Protein AF-A0A7C0WUX1-F1 (afdb_monomer_lite)

Organism: NCBI:txid39841

Structure (mmCIF, N/CA/C/O backbone):
data_AF-A0A7C0WUX1-F1
#
_entry.id   AF-A0A7C0WUX1-F1
#
loop_
_atom_site.group_PDB
_atom_site.id
_atom_site.type_symbol
_atom_site.label_atom_id
_atom_site.label_alt_id
_atom_site.label_comp_id
_atom_site.label_asym_id
_atom_site.label_entity_id
_atom_site.label_seq_id
_atom_site.pdbx_PDB_ins_code
_atom_site.Cartn_x
_atom_site.Cartn_y
_atom_site.Cartn_z
_atom_site.occupancy
_atom_site.B_iso_or_equiv
_atom_site.auth_seq_id
_atom_site.auth_comp_id
_atom_site.auth_asym_id
_atom_site.auth_atom_id
_atom_site.pdbx_PDB_model_num
ATOM 1 N N . MET A 1 1 ? 15.794 16.787 -14.106 1.00 51.16 1 MET A N 1
ATOM 2 C CA . MET A 1 1 ? 16.302 16.253 -15.389 1.00 51.16 1 MET A CA 1
ATOM 3 C C . MET A 1 1 ? 15.219 16.427 -16.443 1.00 51.16 1 MET A C 1
ATOM 5 O O . MET A 1 1 ? 14.060 16.467 -16.063 1.00 51.16 1 MET A O 1
ATOM 9 N N . LYS A 1 2 ? 15.557 16.622 -17.725 1.00 64.31 2 LYS A N 1
ATOM 10 C CA . LYS A 1 2 ? 14.537 16.666 -18.791 1.00 64.31 2 LYS A CA 1
ATOM 11 C C . LYS A 1 2 ? 14.030 15.236 -18.995 1.00 64.31 2 LYS A C 1
ATOM 13 O O . LYS A 1 2 ? 14.872 14.378 -19.237 1.00 64.31 2 LYS A O 1
ATOM 18 N N . ASP A 1 3 ? 12.720 14.992 -18.931 1.00 73.38 3 ASP A N 1
ATOM 19 C CA . ASP A 1 3 ? 12.099 13.656 -19.078 1.00 73.38 3 ASP A CA 1
ATOM 20 C C . ASP A 1 3 ? 12.627 12.884 -20.301 1.00 73.38 3 ASP A C 1
ATOM 22 O O . ASP A 1 3 ? 12.828 11.673 -20.267 1.00 73.38 3 ASP A O 1
ATOM 26 N N . THR A 1 4 ? 12.988 13.615 -21.356 1.00 81.31 4 THR A N 1
ATOM 27 C CA . THR A 1 4 ? 13.635 13.102 -22.568 1.00 81.31 4 THR A CA 1
ATOM 28 C C . THR A 1 4 ? 14.920 12.307 -22.305 1.00 81.31 4 THR A C 1
ATOM 30 O O . THR A 1 4 ? 15.180 11.333 -23.001 1.00 81.31 4 THR A O 1
ATOM 33 N N . LEU A 1 5 ? 15.738 12.699 -21.323 1.00 85.69 5 LEU A N 1
ATOM 34 C CA . LEU A 1 5 ? 16.995 12.012 -21.011 1.00 85.69 5 LEU A CA 1
ATOM 35 C C . LEU A 1 5 ? 16.743 10.665 -20.324 1.00 85.69 5 LEU A C 1
ATOM 37 O O . LEU A 1 5 ? 17.418 9.684 -20.630 1.00 85.69 5 LEU A O 1
ATOM 41 N N . ALA A 1 6 ? 15.759 10.613 -19.425 1.00 85.06 6 ALA A N 1
ATOM 42 C CA . ALA A 1 6 ? 15.353 9.380 -18.760 1.00 85.06 6 ALA A CA 1
ATOM 43 C C . ALA A 1 6 ? 14.791 8.370 -19.771 1.00 85.06 6 ALA A C 1
ATOM 45 O O . ALA A 1 6 ? 15.156 7.196 -19.756 1.00 85.06 6 ALA A O 1
ATOM 46 N N . GLU A 1 7 ? 13.970 8.840 -20.711 1.00 87.00 7 GLU A N 1
ATOM 47 C CA . GLU A 1 7 ? 13.464 8.009 -21.806 1.00 87.00 7 GLU A CA 1
ATOM 48 C C . GLU A 1 7 ? 14.584 7.496 -22.718 1.00 87.00 7 GLU A C 1
ATOM 50 O O . GLU A 1 7 ? 14.580 6.328 -23.098 1.00 87.00 7 GLU A O 1
ATOM 55 N N . GLN A 1 8 ? 15.564 8.342 -23.051 1.00 89.44 8 GLN A N 1
ATOM 56 C CA . GLN A 1 8 ? 16.729 7.936 -23.843 1.00 89.44 8 GLN A CA 1
ATOM 57 C C . GLN A 1 8 ? 17.573 6.880 -23.124 1.00 89.44 8 GLN A C 1
ATOM 59 O O . GLN A 1 8 ? 18.063 5.946 -23.760 1.00 89.44 8 GLN A O 1
ATOM 64 N N . LEU A 1 9 ? 17.729 7.007 -21.804 1.00 91.62 9 LEU A N 1
ATOM 65 C CA . LEU A 1 9 ? 18.407 6.005 -20.990 1.00 91.62 9 LEU A CA 1
ATOM 66 C C . LEU A 1 9 ? 17.659 4.670 -21.036 1.00 91.62 9 LEU A C 1
ATOM 68 O O . LEU A 1 9 ? 18.278 3.645 -21.315 1.00 91.62 9 LEU A O 1
ATOM 72 N N . LEU A 1 10 ? 16.342 4.680 -20.815 1.00 93.06 10 LEU A N 1
ATOM 73 C CA . LEU A 1 10 ? 15.530 3.467 -20.867 1.00 93.06 10 LEU A CA 1
ATOM 74 C C . LEU A 1 10 ? 15.586 2.810 -22.251 1.00 93.06 10 LEU A C 1
ATOM 76 O O . LEU A 1 10 ? 15.819 1.609 -22.343 1.00 93.06 10 LEU A O 1
ATOM 80 N N . ALA A 1 11 ? 15.461 3.594 -23.324 1.00 93.81 11 ALA A N 1
ATOM 81 C CA . ALA A 1 11 ? 15.564 3.089 -24.690 1.00 93.81 11 ALA A CA 1
ATOM 82 C C . ALA A 1 11 ? 16.920 2.421 -24.960 1.00 93.81 11 ALA A C 1
ATOM 84 O O . ALA A 1 11 ? 16.976 1.360 -25.578 1.00 93.81 11 ALA A O 1
ATOM 85 N N . LYS A 1 12 ? 18.011 3.000 -24.441 1.00 94.38 12 LYS A N 1
ATOM 86 C CA . LYS A 1 12 ? 19.352 2.413 -24.531 1.00 94.38 12 LYS A CA 1
ATOM 87 C C . LYS A 1 12 ? 19.457 1.100 -23.751 1.00 94.38 12 LYS A C 1
ATOM 89 O O . LYS A 1 12 ? 20.031 0.144 -24.263 1.00 94.38 12 LYS A O 1
ATOM 94 N N . VAL A 1 13 ? 18.913 1.040 -22.534 1.00 94.88 13 VAL A N 1
ATOM 95 C CA . VAL A 1 13 ? 18.903 -0.184 -21.707 1.00 94.88 13 VAL A CA 1
ATOM 96 C C . VAL A 1 13 ? 18.088 -1.293 -22.377 1.00 94.88 13 VAL A C 1
ATOM 98 O O . VAL A 1 13 ? 18.486 -2.456 -22.344 1.00 94.88 13 VAL A O 1
ATOM 101 N N . MET A 1 14 ? 16.985 -0.933 -23.026 1.00 95.62 14 MET A N 1
ATOM 102 C CA . MET A 1 14 ? 16.068 -1.867 -23.678 1.00 95.62 14 MET A CA 1
ATOM 103 C C . MET A 1 14 ? 16.395 -2.156 -25.146 1.00 95.62 14 MET A C 1
ATOM 105 O O . MET A 1 14 ? 15.651 -2.890 -25.790 1.00 95.62 14 MET A O 1
ATOM 109 N N . ASN A 1 15 ? 17.485 -1.596 -25.685 1.00 95.06 15 ASN A N 1
ATOM 110 C CA . ASN A 1 15 ? 17.840 -1.685 -27.105 1.00 95.06 15 ASN A CA 1
ATOM 111 C C . ASN A 1 15 ? 16.649 -1.389 -28.045 1.00 95.06 15 ASN A C 1
ATOM 113 O O . ASN A 1 15 ? 16.443 -2.069 -29.049 1.00 95.06 15 ASN A O 1
ATOM 117 N N . TRP A 1 16 ? 15.830 -0.402 -27.674 1.00 94.94 16 TRP A N 1
ATOM 118 C CA . TRP A 1 16 ? 14.598 -0.066 -28.380 1.00 94.94 16 TRP A CA 1
ATOM 119 C C . TRP A 1 16 ? 14.864 0.715 -29.660 1.00 94.94 16 TRP A C 1
ATOM 121 O O . TRP A 1 16 ? 15.681 1.639 -29.694 1.00 94.94 16 TRP A O 1
ATOM 131 N N . SER A 1 17 ? 14.106 0.373 -30.700 1.00 93.06 17 SER A N 1
ATOM 132 C CA . SER A 1 17 ? 14.036 1.159 -31.926 1.00 93.06 17 SER A CA 1
ATOM 133 C C . SER A 1 17 ? 13.265 2.471 -31.700 1.00 93.06 17 SER A C 1
ATOM 135 O O . SER A 1 17 ? 12.504 2.591 -30.731 1.00 93.06 17 SER A O 1
ATOM 137 N N . PRO A 1 18 ? 13.412 3.478 -32.580 1.00 89.50 18 PRO A N 1
ATOM 138 C CA . PRO A 1 18 ? 12.570 4.673 -32.541 1.00 89.50 18 PRO A CA 1
ATOM 139 C C . PRO A 1 18 ? 11.068 4.350 -32.532 1.00 89.50 18 PRO A C 1
ATOM 141 O O . PRO A 1 18 ? 10.299 5.024 -31.846 1.00 89.50 18 PRO A O 1
ATOM 144 N N . GLU A 1 19 ? 10.655 3.300 -33.243 1.00 91.50 19 GLU A N 1
ATOM 145 C CA . GLU A 1 19 ? 9.277 2.819 -33.293 1.00 91.50 19 GLU A CA 1
ATOM 146 C C . GLU A 1 19 ? 8.809 2.277 -31.934 1.00 91.50 19 GLU A C 1
ATOM 148 O O . GLU A 1 19 ? 7.702 2.594 -31.489 1.00 91.50 19 GLU A O 1
ATOM 153 N N . ASP A 1 20 ? 9.658 1.516 -31.236 1.00 91.25 20 ASP A N 1
ATOM 154 C CA . ASP A 1 20 ? 9.357 1.011 -29.891 1.00 91.25 20 ASP A CA 1
ATOM 155 C C . ASP A 1 20 ? 9.186 2.156 -28.889 1.00 91.25 20 ASP A C 1
ATOM 157 O O . ASP A 1 20 ? 8.246 2.150 -28.098 1.00 91.25 20 ASP A O 1
ATOM 161 N N . ILE A 1 21 ? 10.034 3.188 -28.958 1.00 89.44 21 ILE A N 1
ATOM 162 C CA . ILE A 1 21 ? 9.925 4.359 -28.075 1.00 89.44 21 ILE A CA 1
ATOM 163 C C . ILE A 1 21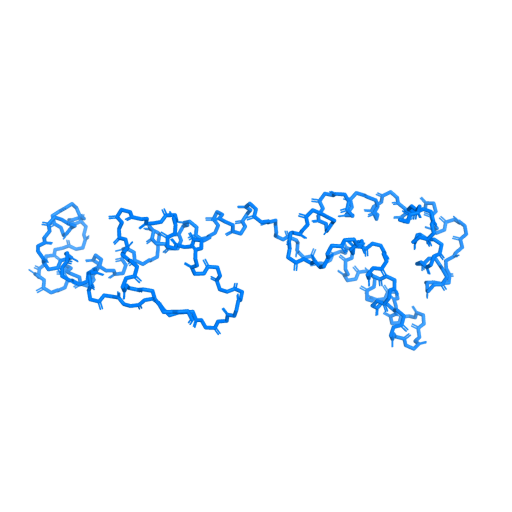 ? 8.576 5.053 -28.268 1.00 89.44 21 ILE A C 1
ATOM 165 O O . ILE A 1 21 ? 7.918 5.407 -27.290 1.00 89.44 21 ILE A O 1
ATOM 169 N N . VAL A 1 22 ? 8.149 5.254 -29.518 1.00 90.25 22 VAL A N 1
ATOM 170 C CA . VAL A 1 22 ? 6.857 5.889 -29.820 1.00 90.25 22 VAL A CA 1
ATOM 171 C C . VAL A 1 22 ? 5.695 5.056 -29.278 1.00 90.25 22 VAL A C 1
ATOM 173 O O . VAL A 1 22 ? 4.730 5.630 -28.772 1.00 90.25 22 VAL A O 1
ATOM 176 N N . ARG A 1 23 ? 5.799 3.723 -29.337 1.00 92.62 23 ARG A N 1
ATOM 177 C CA . ARG A 1 23 ? 4.786 2.802 -28.812 1.00 92.62 23 ARG A CA 1
ATOM 178 C C . ARG A 1 23 ? 4.720 2.808 -27.282 1.00 92.62 23 ARG A C 1
ATOM 180 O O . ARG A 1 23 ? 3.626 2.862 -26.732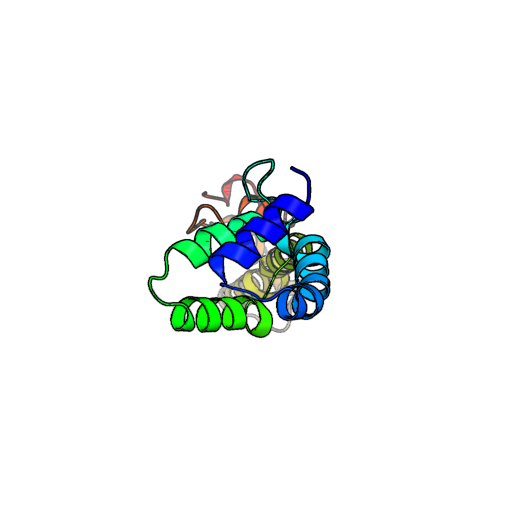 1.00 92.62 23 ARG A O 1
ATOM 187 N N . GLU A 1 24 ? 5.861 2.751 -26.599 1.00 91.50 24 GLU A N 1
ATOM 188 C CA . GLU A 1 24 ? 5.918 2.554 -25.141 1.00 91.50 24 GLU A CA 1
ATOM 189 C C . GLU A 1 24 ? 5.839 3.862 -24.335 1.00 91.50 24 GLU A C 1
ATOM 191 O O . GLU A 1 24 ? 5.397 3.863 -23.182 1.00 91.50 24 GLU A O 1
ATOM 196 N N . ARG A 1 25 ? 6.248 4.997 -24.919 1.00 88.56 25 ARG A N 1
ATOM 197 C CA . ARG A 1 25 ? 6.308 6.298 -24.228 1.00 88.56 25 ARG A CA 1
ATOM 198 C C . ARG A 1 25 ? 4.984 6.716 -23.568 1.00 88.56 25 ARG A C 1
ATOM 200 O O . ARG A 1 25 ? 5.046 7.142 -22.414 1.00 88.56 25 ARG A O 1
ATOM 207 N N . PRO A 1 26 ? 3.808 6.648 -24.227 1.00 91.12 26 PRO A N 1
ATOM 208 C CA . PRO A 1 26 ? 2.561 7.116 -23.620 1.00 91.12 26 PRO A CA 1
ATOM 209 C C . PRO A 1 26 ? 2.222 6.378 -22.320 1.00 91.12 26 PRO A C 1
ATOM 211 O O . PRO A 1 26 ? 1.919 7.018 -21.312 1.00 91.12 26 PRO A O 1
ATOM 214 N N . ASP A 1 27 ? 2.352 5.050 -22.318 1.00 90.69 27 ASP A N 1
ATOM 215 C CA . ASP A 1 27 ? 2.071 4.216 -21.148 1.00 90.69 27 ASP A CA 1
ATOM 216 C C . ASP A 1 27 ? 3.031 4.535 -20.000 1.00 90.69 27 ASP A C 1
ATOM 218 O O . ASP A 1 27 ? 2.607 4.703 -18.855 1.00 90.69 27 ASP A O 1
ATOM 222 N N . LEU A 1 28 ? 4.321 4.688 -20.308 1.00 89.56 28 LEU A N 1
ATOM 223 C CA . LEU A 1 28 ? 5.341 5.028 -19.318 1.00 89.56 28 LEU A CA 1
ATOM 224 C C . LEU A 1 28 ? 5.102 6.390 -18.676 1.00 89.56 28 LEU A C 1
ATOM 226 O O . LEU A 1 28 ? 5.233 6.518 -17.461 1.00 89.56 28 LEU A O 1
ATOM 230 N N . GLN A 1 29 ? 4.717 7.387 -19.468 1.00 88.75 29 GLN A N 1
ATOM 231 C CA . GLN A 1 29 ? 4.413 8.726 -18.969 1.00 88.75 29 GLN A CA 1
ATOM 232 C C . GLN A 1 29 ? 3.169 8.727 -18.074 1.00 88.75 29 GLN A C 1
ATOM 234 O O . GLN A 1 29 ? 3.159 9.367 -17.020 1.00 88.75 29 GLN A O 1
ATOM 239 N N . ILE A 1 30 ? 2.135 7.965 -18.440 1.00 88.69 30 ILE A N 1
ATOM 240 C CA . ILE A 1 30 ? 0.937 7.801 -17.608 1.00 88.69 30 ILE A CA 1
ATOM 241 C C . ILE A 1 30 ? 1.295 7.090 -16.296 1.00 88.69 30 ILE A C 1
ATOM 243 O O . ILE A 1 30 ? 0.920 7.561 -15.221 1.00 88.69 30 ILE A O 1
ATOM 247 N N . MET A 1 31 ? 2.050 5.991 -16.358 1.00 89.12 31 MET A N 1
ATOM 248 C CA . MET A 1 31 ? 2.501 5.258 -15.173 1.00 89.12 31 MET A CA 1
ATOM 249 C C . MET A 1 31 ? 3.362 6.130 -14.256 1.00 89.12 31 MET A C 1
ATOM 251 O O . MET A 1 31 ? 3.112 6.172 -13.054 1.00 89.12 31 MET A O 1
ATOM 255 N N . ALA A 1 32 ? 4.340 6.852 -14.804 1.00 88.62 32 ALA A N 1
ATOM 256 C CA . ALA A 1 32 ? 5.184 7.759 -14.036 1.00 88.62 32 ALA A CA 1
ATOM 257 C C . ALA A 1 32 ? 4.327 8.811 -13.327 1.00 88.62 32 ALA A C 1
ATOM 259 O O . ALA A 1 32 ? 4.350 8.903 -12.104 1.00 88.62 32 ALA A O 1
ATOM 260 N N . LYS A 1 33 ? 3.490 9.535 -14.076 1.00 86.62 33 LYS A N 1
ATOM 261 C CA . LYS A 1 33 ? 2.717 10.662 -13.550 1.00 86.62 33 LYS A CA 1
ATOM 262 C C . LYS A 1 33 ? 1.680 10.267 -12.499 1.00 86.62 33 LYS A C 1
ATOM 264 O O . LYS A 1 33 ? 1.510 10.999 -11.530 1.00 86.62 33 LYS A O 1
ATOM 269 N N . TYR A 1 34 ? 0.942 9.181 -12.725 1.00 84.19 34 TYR A N 1
ATOM 270 C CA . TYR A 1 34 ? -0.228 8.842 -11.905 1.00 84.19 34 TYR A CA 1
ATOM 271 C C . TYR A 1 34 ? 0.030 7.762 -10.861 1.00 84.19 34 TYR A C 1
ATOM 273 O O . TYR A 1 34 ? -0.755 7.642 -9.925 1.00 84.19 34 TYR A O 1
ATOM 281 N N . LYS A 1 35 ? 1.085 6.963 -11.029 1.00 85.25 35 LYS A N 1
ATOM 282 C CA . LYS A 1 35 ? 1.431 5.906 -10.080 1.00 85.25 35 LYS A CA 1
ATOM 283 C C . LYS A 1 35 ? 2.698 6.290 -9.325 1.00 85.25 35 LYS A C 1
ATOM 285 O O . LYS A 1 35 ? 2.670 6.576 -8.136 1.00 85.25 35 LYS A O 1
ATOM 290 N N . TYR A 1 36 ? 3.825 6.346 -10.014 1.00 84.94 36 TYR A N 1
ATOM 291 C CA . TYR A 1 36 ? 5.101 6.150 -9.330 1.00 84.94 36 TYR A CA 1
ATOM 292 C C . TYR A 1 36 ? 5.821 7.436 -8.907 1.00 84.94 36 TYR A C 1
ATOM 294 O O . TYR A 1 36 ? 6.452 7.443 -7.856 1.00 84.94 36 TYR A O 1
ATOM 302 N N . ASP A 1 37 ? 5.701 8.535 -9.653 1.00 83.88 37 ASP A N 1
ATOM 303 C CA . ASP A 1 37 ? 6.389 9.793 -9.316 1.00 83.88 37 ASP A CA 1
ATOM 304 C C . ASP A 1 37 ? 5.725 10.543 -8.151 1.00 83.88 37 ASP A C 1
ATOM 306 O O . ASP A 1 37 ? 6.347 11.405 -7.533 1.00 83.88 37 ASP A O 1
ATOM 310 N N . SER A 1 38 ? 4.460 10.241 -7.851 1.00 74.62 38 SER A N 1
ATOM 311 C CA . SER A 1 38 ? 3.741 10.782 -6.693 1.00 74.62 38 SER A CA 1
ATOM 312 C C . SER A 1 38 ? 3.953 9.976 -5.413 1.00 74.62 38 SER A C 1
ATOM 314 O O . SER A 1 38 ? 3.432 10.367 -4.372 1.00 74.62 38 SER A O 1
ATOM 316 N N . TYR A 1 39 ? 4.665 8.849 -5.481 1.00 72.38 39 TYR A N 1
ATOM 317 C CA . TYR A 1 39 ? 4.867 7.965 -4.338 1.00 72.38 39 TYR A CA 1
ATOM 318 C C . TYR A 1 39 ? 5.819 8.617 -3.326 1.00 72.38 39 TYR A C 1
ATOM 320 O O . TYR A 1 39 ? 7.010 8.783 -3.597 1.00 72.38 39 TYR A O 1
ATOM 328 N N . GLN A 1 40 ? 5.299 9.019 -2.160 1.00 62.62 40 GLN A N 1
ATOM 329 C CA . GLN A 1 40 ? 5.986 9.952 -1.252 1.00 62.62 40 GLN A CA 1
ATOM 330 C C . GLN A 1 40 ? 7.075 9.322 -0.370 1.00 62.62 40 GLN A C 1
ATOM 332 O O . GLN A 1 40 ? 7.670 10.013 0.455 1.00 62.62 40 GLN A O 1
ATOM 337 N N . GLN A 1 41 ? 7.365 8.029 -0.538 1.00 61.44 41 GLN A N 1
ATOM 338 C CA . GLN A 1 41 ? 8.362 7.313 0.268 1.00 61.44 41 GLN A CA 1
ATOM 339 C C . GLN A 1 41 ? 9.731 7.134 -0.415 1.00 61.44 41 GLN A C 1
ATOM 341 O O . GLN A 1 41 ? 10.620 6.522 0.174 1.00 61.44 41 GLN A O 1
ATOM 346 N N . PHE A 1 42 ? 9.938 7.662 -1.628 1.00 60.66 42 PHE A N 1
ATOM 347 C CA . PHE A 1 42 ? 11.242 7.616 -2.306 1.00 60.66 42 PHE A CA 1
ATOM 348 C C . PHE A 1 42 ? 12.043 8.914 -2.156 1.00 60.66 42 PHE A C 1
ATOM 350 O O . PHE A 1 42 ? 11.504 9.977 -1.845 1.00 60.66 42 PHE A O 1
ATOM 357 N N . PHE A 1 43 ? 13.360 8.816 -2.372 1.00 63.75 43 PHE A N 1
ATOM 358 C CA . PHE A 1 43 ? 14.282 9.940 -2.226 1.00 63.75 43 PHE A CA 1
ATOM 359 C C . PHE A 1 43 ? 13.869 11.133 -3.107 1.00 63.75 43 PHE A C 1
ATOM 361 O O . PHE A 1 43 ? 13.470 10.937 -4.261 1.00 63.75 43 PHE A O 1
ATOM 368 N N . PRO A 1 44 ? 14.012 12.378 -2.610 1.00 65.62 44 PRO A N 1
ATOM 369 C CA . PRO A 1 44 ? 13.706 13.572 -3.385 1.00 65.62 44 PRO A CA 1
ATOM 370 C C . PRO A 1 44 ? 14.404 13.559 -4.748 1.00 65.62 44 PRO A C 1
ATOM 372 O O . PRO A 1 44 ? 15.624 13.433 -4.834 1.00 65.62 44 PRO A O 1
ATOM 375 N N . GLY A 1 45 ? 13.624 13.713 -5.817 1.00 71.69 45 GLY A N 1
ATOM 376 C CA . GLY A 1 45 ? 14.144 13.772 -7.182 1.00 71.69 45 GLY A CA 1
ATOM 377 C C . GLY A 1 45 ? 14.295 12.424 -7.890 1.00 71.69 45 GLY A C 1
ATOM 378 O O . GLY A 1 45 ? 14.659 12.439 -9.063 1.00 71.69 45 GLY A O 1
ATOM 379 N N . MET A 1 46 ? 13.973 11.293 -7.249 1.00 78.25 46 MET A N 1
ATOM 380 C CA . MET A 1 46 ? 13.851 10.017 -7.961 1.00 78.25 46 MET A CA 1
ATOM 381 C C . MET A 1 46 ? 12.627 10.022 -8.879 1.00 78.25 46 MET A C 1
ATOM 383 O O . MET A 1 46 ? 11.527 10.391 -8.471 1.00 78.25 46 MET A O 1
ATOM 387 N N . ARG A 1 47 ? 12.827 9.596 -10.129 1.00 85.62 47 ARG A N 1
ATOM 388 C CA . ARG A 1 47 ? 11.773 9.453 -11.139 1.00 85.62 47 ARG A CA 1
ATOM 389 C C . ARG A 1 47 ? 11.603 7.998 -11.528 1.00 85.62 47 ARG A C 1
ATOM 391 O O . ARG A 1 47 ? 12.581 7.248 -11.600 1.00 85.62 47 ARG A O 1
ATOM 398 N N . PHE A 1 48 ? 10.372 7.605 -11.832 1.00 88.62 48 PHE A N 1
ATOM 399 C CA . PHE A 1 48 ? 10.038 6.233 -12.196 1.00 88.62 48 PHE A CA 1
ATOM 400 C C . PHE A 1 48 ? 10.822 5.737 -13.408 1.00 88.62 48 PHE A C 1
ATOM 402 O O . PHE A 1 48 ? 11.414 4.664 -13.354 1.00 88.62 48 PHE A O 1
ATOM 409 N N . VAL A 1 49 ? 10.866 6.531 -14.482 1.00 90.12 49 VAL A N 1
ATOM 410 C CA . VAL A 1 49 ? 11.518 6.145 -15.746 1.00 90.12 49 VAL A CA 1
ATOM 411 C C . VAL A 1 49 ? 13.023 5.917 -15.557 1.00 90.12 49 VAL A C 1
ATOM 413 O O . VAL A 1 49 ? 13.595 4.992 -16.127 1.00 90.12 49 VAL A O 1
ATOM 416 N N . GLU A 1 50 ? 13.670 6.721 -14.716 1.00 89.19 50 GLU A N 1
ATOM 417 C CA . GLU A 1 50 ? 15.091 6.562 -14.391 1.00 89.19 50 GLU A CA 1
ATOM 418 C C . GLU A 1 50 ? 15.315 5.323 -13.519 1.00 89.19 50 GLU A C 1
ATOM 420 O O . GLU A 1 50 ? 16.198 4.512 -13.797 1.00 89.19 50 GLU A O 1
ATOM 425 N N . SER A 1 51 ? 14.461 5.143 -12.510 1.00 90.31 51 SER A N 1
ATOM 426 C CA . SER A 1 51 ? 14.538 4.028 -11.564 1.00 90.31 51 SER A CA 1
ATOM 427 C C . SER A 1 51 ? 14.322 2.683 -12.255 1.00 90.31 51 SER A C 1
ATOM 429 O O . SER A 1 51 ? 15.075 1.740 -12.022 1.00 90.31 51 SER A O 1
ATOM 431 N N . ILE A 1 52 ? 13.337 2.594 -13.155 1.00 92.25 52 ILE A N 1
ATOM 432 C CA . ILE A 1 52 ? 13.086 1.374 -13.922 1.00 92.25 52 ILE A CA 1
ATOM 433 C C . ILE A 1 52 ? 14.224 1.104 -14.911 1.00 92.25 52 ILE A C 1
ATOM 435 O O . ILE A 1 52 ? 14.640 -0.042 -15.037 1.00 92.25 52 ILE A O 1
ATOM 439 N N . ALA A 1 53 ? 14.793 2.128 -15.558 1.00 93.69 53 ALA A N 1
ATOM 440 C CA . ALA A 1 53 ? 15.939 1.946 -16.448 1.00 93.69 53 ALA A CA 1
ATOM 441 C C . ALA A 1 53 ? 17.165 1.417 -15.690 1.00 93.69 53 ALA A C 1
ATOM 443 O O . ALA A 1 53 ? 17.819 0.479 -16.144 1.00 93.69 53 ALA A O 1
ATOM 444 N N . GLN A 1 54 ? 17.451 1.977 -14.513 1.00 92.94 54 GLN A N 1
ATOM 445 C CA . GLN A 1 54 ? 18.543 1.518 -13.660 1.00 92.94 54 GLN A CA 1
ATOM 446 C C . GLN A 1 54 ? 18.312 0.085 -13.164 1.00 92.94 54 GLN A C 1
ATOM 448 O O . GLN A 1 54 ? 19.230 -0.732 -13.220 1.00 92.94 54 GLN A O 1
ATOM 453 N N . TRP A 1 55 ? 17.092 -0.234 -12.725 1.00 94.69 55 TRP A N 1
ATOM 454 C CA . TRP A 1 55 ? 16.724 -1.576 -12.277 1.00 94.69 55 TRP A CA 1
ATOM 455 C C . TRP A 1 55 ? 16.808 -2.606 -13.410 1.00 94.69 55 TRP A C 1
ATOM 457 O O . TRP A 1 55 ? 17.337 -3.693 -13.210 1.00 94.69 55 TRP A O 1
ATOM 467 N N . LEU A 1 56 ? 16.362 -2.270 -14.623 1.00 96.56 56 LEU A N 1
ATOM 468 C CA . LEU A 1 56 ? 16.453 -3.165 -15.781 1.00 96.56 56 LEU A CA 1
ATOM 469 C C . LEU A 1 56 ? 17.901 -3.385 -16.238 1.00 96.56 56 LEU A C 1
ATOM 471 O O . LEU A 1 56 ? 18.237 -4.460 -16.726 1.00 96.56 56 LEU A O 1
ATOM 475 N N . ASN A 1 57 ? 18.784 -2.404 -16.050 1.00 95.75 57 ASN A N 1
ATOM 476 C CA . ASN A 1 57 ? 20.184 -2.521 -16.456 1.00 95.75 57 ASN A CA 1
ATOM 477 C C . ASN A 1 57 ? 20.975 -3.584 -15.669 1.00 95.75 57 ASN A C 1
ATOM 479 O O . ASN A 1 57 ? 22.070 -3.947 -16.091 1.00 95.75 57 ASN A O 1
ATOM 483 N N . GLN A 1 58 ? 20.444 -4.095 -14.553 1.00 95.69 58 GLN A N 1
ATOM 484 C CA . GLN A 1 58 ? 21.079 -5.183 -13.802 1.00 95.69 58 GLN A CA 1
ATOM 485 C C . GLN A 1 58 ? 20.992 -6.545 -14.515 1.00 95.69 58 GLN A C 1
ATOM 487 O O . GLN A 1 58 ? 21.760 -7.443 -14.188 1.00 95.69 58 GLN A O 1
ATOM 492 N N . PHE A 1 59 ? 20.054 -6.713 -15.455 1.00 96.75 59 PHE A N 1
ATOM 493 C CA . PHE A 1 59 ? 19.874 -7.969 -16.184 1.00 96.75 59 PHE A CA 1
ATOM 494 C C . PHE A 1 59 ? 20.852 -8.062 -17.357 1.00 96.75 59 PHE A C 1
ATOM 496 O O . PHE A 1 59 ? 21.088 -7.072 -18.065 1.00 96.75 59 PHE A O 1
ATOM 503 N N . GLU A 1 60 ? 21.407 -9.253 -17.571 1.00 93.81 60 GLU A N 1
ATOM 504 C CA . GLU A 1 60 ? 22.478 -9.484 -18.542 1.00 93.81 60 GLU A CA 1
ATOM 505 C C . GLU A 1 60 ? 21.941 -9.516 -19.971 1.00 93.81 60 GLU A C 1
ATOM 507 O O . GLU A 1 60 ? 22.521 -8.905 -20.872 1.00 93.81 60 GLU A O 1
ATOM 512 N N . THR A 1 61 ? 20.807 -10.188 -20.179 1.00 96.44 61 THR A N 1
ATOM 513 C CA . THR A 1 61 ? 20.239 -10.395 -21.514 1.00 96.44 61 THR A CA 1
ATOM 514 C C . THR A 1 61 ? 19.088 -9.442 -21.813 1.00 96.44 61 THR A C 1
ATOM 516 O O . THR A 1 61 ? 18.370 -8.969 -20.929 1.00 96.44 61 THR A O 1
ATOM 519 N N . ILE A 1 62 ? 18.874 -9.169 -23.101 1.00 96.31 62 ILE A N 1
ATOM 520 C CA . ILE A 1 62 ? 17.751 -8.337 -23.544 1.00 96.31 62 ILE A CA 1
ATOM 521 C C . ILE A 1 62 ? 16.394 -9.005 -23.289 1.00 96.31 62 ILE A C 1
ATOM 523 O O . ILE A 1 62 ? 15.405 -8.326 -23.003 1.00 96.31 62 ILE A O 1
ATOM 527 N N . ASP A 1 63 ? 16.362 -10.335 -23.333 1.00 96.56 63 ASP A N 1
ATOM 528 C CA . ASP A 1 63 ? 15.160 -11.125 -23.092 1.00 96.56 63 ASP A CA 1
ATOM 529 C C . ASP A 1 63 ? 14.727 -11.016 -21.626 1.00 96.56 63 ASP A C 1
ATOM 531 O O . ASP A 1 63 ? 13.558 -10.743 -21.349 1.00 96.56 63 ASP A O 1
ATOM 535 N N . GLU A 1 64 ? 15.668 -11.109 -20.680 1.00 97.12 64 GLU A N 1
ATOM 536 C CA . GLU A 1 64 ? 15.397 -10.889 -19.252 1.00 97.12 64 GLU A CA 1
ATOM 537 C C . GLU A 1 64 ? 14.861 -9.481 -18.986 1.00 97.12 64 GLU A C 1
ATOM 539 O O . GLU A 1 64 ? 13.856 -9.323 -18.289 1.00 97.12 64 GLU A O 1
ATOM 544 N N . ARG A 1 65 ? 15.477 -8.455 -19.592 1.00 97.44 65 ARG A N 1
ATOM 545 C CA . ARG A 1 65 ? 15.001 -7.065 -19.487 1.00 97.44 65 ARG A CA 1
ATOM 546 C C . ARG A 1 65 ? 13.581 -6.922 -20.013 1.00 97.44 65 ARG A C 1
ATOM 548 O O . ARG A 1 65 ? 12.755 -6.266 -19.384 1.00 97.44 65 ARG A O 1
ATOM 555 N N . THR A 1 66 ? 13.277 -7.565 -21.135 1.00 95.88 66 THR A N 1
ATOM 556 C CA . THR A 1 66 ? 11.944 -7.540 -21.748 1.00 95.88 66 THR A CA 1
ATOM 557 C C . THR A 1 66 ? 10.904 -8.222 -20.861 1.00 95.88 66 THR A C 1
ATOM 559 O O . THR A 1 66 ? 9.820 -7.676 -20.651 1.00 95.88 66 THR A O 1
ATOM 562 N N . ILE A 1 67 ? 11.232 -9.376 -20.273 1.00 96.56 67 ILE A N 1
ATOM 563 C CA . ILE A 1 67 ? 10.358 -10.077 -19.321 1.00 96.56 67 ILE A CA 1
ATOM 564 C C . ILE A 1 67 ? 10.099 -9.205 -18.085 1.00 96.56 67 ILE A C 1
ATOM 566 O O . ILE A 1 67 ? 8.944 -9.010 -17.698 1.00 96.56 67 ILE A O 1
ATOM 570 N N . ALA A 1 68 ? 11.154 -8.646 -17.493 1.00 96.50 68 ALA A N 1
ATOM 571 C CA . ALA A 1 68 ? 11.070 -7.793 -16.312 1.00 96.50 68 ALA A CA 1
ATOM 572 C C . ALA A 1 68 ? 10.275 -6.502 -16.583 1.00 96.50 68 ALA A C 1
ATOM 574 O O . ALA A 1 68 ? 9.414 -6.120 -15.788 1.00 96.50 68 ALA A O 1
ATOM 575 N N . TYR A 1 69 ? 10.494 -5.866 -17.734 1.00 95.62 69 TYR A N 1
ATOM 576 C CA . TYR A 1 69 ? 9.738 -4.695 -18.173 1.00 95.62 69 TYR A CA 1
ATOM 577 C C . TYR A 1 69 ? 8.242 -5.004 -18.306 1.00 95.62 69 TYR A C 1
ATOM 579 O O . TYR A 1 69 ? 7.402 -4.305 -17.735 1.00 95.62 69 TYR A O 1
ATOM 587 N N . ASN A 1 70 ? 7.901 -6.096 -18.995 1.00 95.12 70 ASN A N 1
ATOM 588 C CA . ASN A 1 70 ? 6.514 -6.522 -19.178 1.00 95.12 70 ASN A CA 1
ATOM 589 C C . ASN A 1 70 ? 5.843 -6.897 -17.852 1.00 95.12 70 ASN A C 1
ATOM 591 O O . ASN A 1 70 ? 4.647 -6.658 -17.677 1.00 95.12 70 ASN A O 1
ATOM 595 N N . PHE A 1 71 ? 6.600 -7.441 -16.898 1.00 95.00 71 PHE A N 1
ATOM 596 C CA . PHE A 1 71 ? 6.110 -7.677 -15.545 1.00 95.00 71 PHE A CA 1
ATOM 597 C C . PHE A 1 71 ? 5.726 -6.363 -14.851 1.00 95.00 71 PHE A C 1
ATOM 599 O O . PHE A 1 71 ? 4.605 -6.244 -14.354 1.00 95.00 71 PHE A O 1
ATOM 606 N N . VAL A 1 72 ? 6.603 -5.354 -14.869 1.00 92.50 72 VAL A N 1
ATOM 607 C CA . VAL A 1 72 ? 6.316 -4.043 -14.261 1.00 92.50 72 VAL A CA 1
ATOM 608 C C . VAL A 1 72 ? 5.130 -3.358 -14.944 1.00 92.50 72 VAL A C 1
ATOM 610 O O . VAL A 1 72 ? 4.261 -2.805 -14.271 1.00 92.50 72 VAL A O 1
ATOM 613 N N . LYS A 1 73 ? 5.055 -3.429 -16.275 1.00 91.62 73 LYS A N 1
ATOM 614 C CA . LYS A 1 73 ? 3.975 -2.823 -17.060 1.00 91.62 73 LYS A CA 1
ATOM 615 C C . LYS A 1 73 ? 2.623 -3.511 -16.839 1.00 91.62 73 LYS A C 1
ATOM 617 O O . LYS A 1 73 ? 1.610 -2.833 -16.694 1.00 91.62 73 LYS A O 1
ATOM 622 N N . GLY A 1 74 ? 2.601 -4.844 -16.837 1.00 91.69 74 GLY A N 1
ATOM 623 C CA . GLY A 1 74 ? 1.364 -5.626 -16.905 1.00 91.69 74 GLY A CA 1
ATOM 624 C C . GLY A 1 74 ? 0.899 -6.261 -15.596 1.00 91.69 74 GLY A C 1
ATOM 625 O O . GLY A 1 74 ? -0.259 -6.663 -15.511 1.00 91.69 74 GLY A O 1
ATOM 626 N N . ARG A 1 75 ? 1.772 -6.403 -14.592 1.00 91.00 75 ARG A N 1
ATOM 627 C CA . ARG A 1 75 ? 1.463 -7.155 -13.360 1.00 91.00 75 ARG A CA 1
ATOM 628 C C . ARG A 1 75 ? 1.721 -6.400 -12.066 1.00 91.00 75 ARG A C 1
ATOM 630 O O . ARG A 1 75 ? 1.182 -6.805 -11.039 1.00 91.00 75 ARG A O 1
ATOM 637 N N . LEU A 1 76 ? 2.524 -5.337 -12.084 1.00 87.31 76 LEU A N 1
ATOM 638 C CA . LEU A 1 76 ? 2.801 -4.582 -10.868 1.00 87.31 76 LEU A CA 1
ATOM 639 C C . LEU A 1 76 ? 1.557 -3.798 -10.435 1.00 87.31 76 LEU A C 1
ATOM 641 O O . LEU A 1 76 ? 1.082 -2.899 -11.135 1.00 87.31 76 LEU A O 1
ATOM 645 N N . VAL A 1 77 ? 1.035 -4.161 -9.266 1.00 86.38 77 VAL A N 1
ATOM 646 C CA . VAL A 1 77 ? -0.059 -3.443 -8.618 1.00 86.38 77 VAL A CA 1
ATOM 647 C C . VAL A 1 77 ? 0.529 -2.247 -7.889 1.00 86.38 77 VAL A C 1
ATOM 649 O O . VAL A 1 77 ? 1.467 -2.376 -7.105 1.00 86.38 77 VAL A O 1
ATOM 652 N N . PHE A 1 78 ? -0.030 -1.079 -8.172 1.00 86.12 78 PHE A N 1
ATOM 653 C CA . PHE A 1 78 ? 0.300 0.151 -7.479 1.00 86.12 78 PHE A CA 1
ATOM 654 C C . PHE A 1 78 ? -0.778 0.434 -6.436 1.00 86.12 78 PHE A C 1
ATOM 656 O O . PHE A 1 78 ? -1.955 0.455 -6.790 1.00 86.12 78 PHE A O 1
ATOM 663 N N . CYS A 1 79 ? -0.360 0.672 -5.195 1.00 86.06 79 CYS A N 1
ATOM 664 C CA . CYS A 1 79 ? -1.212 1.188 -4.130 1.00 86.06 79 CYS A CA 1
ATOM 665 C C . CYS A 1 79 ? -0.731 2.597 -3.790 1.00 86.06 79 CYS A C 1
ATOM 667 O O . CYS A 1 79 ? 0.409 2.778 -3.360 1.00 86.06 79 CYS A O 1
ATOM 669 N N . SER A 1 80 ? -1.587 3.589 -3.999 1.00 85.38 80 SER A N 1
ATOM 670 C CA . SER A 1 80 ? -1.310 4.975 -3.631 1.00 85.38 80 SER A CA 1
ATOM 671 C C . SER A 1 80 ? -1.259 5.160 -2.115 1.00 85.38 80 SER A C 1
ATOM 673 O O . SER A 1 80 ? -1.849 4.390 -1.356 1.00 85.38 80 SER A O 1
ATOM 675 N N . ASP A 1 81 ? -0.626 6.246 -1.667 1.00 84.00 81 ASP A N 1
ATOM 676 C CA . ASP A 1 81 ? -0.619 6.628 -0.249 1.00 84.00 81 ASP A CA 1
ATOM 677 C C . ASP A 1 81 ? -2.042 6.834 0.302 1.00 84.00 81 ASP A C 1
ATOM 679 O O . ASP A 1 81 ? -2.315 6.528 1.462 1.00 84.00 81 ASP A O 1
ATOM 683 N N . ALA A 1 82 ? -2.969 7.313 -0.536 1.00 87.50 82 ALA A N 1
ATOM 684 C CA . ALA A 1 82 ? -4.373 7.478 -0.170 1.00 87.50 82 ALA A CA 1
ATOM 685 C C . ALA A 1 82 ? -5.079 6.125 0.023 1.00 87.50 82 ALA A C 1
ATOM 687 O O . ALA A 1 82 ? -5.744 5.925 1.039 1.00 87.50 82 ALA A O 1
ATOM 688 N N . GLU A 1 83 ? -4.899 5.184 -0.909 1.00 90.44 83 GLU A N 1
ATOM 689 C CA . GLU A 1 83 ? -5.446 3.823 -0.794 1.00 90.44 83 GLU A CA 1
ATOM 690 C C . GLU A 1 83 ? -4.849 3.091 0.410 1.00 90.44 83 GLU A C 1
ATOM 692 O O . GLU A 1 83 ? -5.581 2.471 1.181 1.00 90.44 83 GLU A O 1
ATOM 697 N N . MET A 1 84 ? -3.537 3.217 0.631 1.00 89.12 84 MET A N 1
ATOM 698 C CA . MET A 1 84 ? -2.875 2.644 1.800 1.00 89.12 84 MET A CA 1
ATOM 699 C C . MET A 1 84 ? -3.407 3.261 3.096 1.00 89.12 84 MET A C 1
ATOM 701 O O . MET A 1 84 ? -3.731 2.544 4.041 1.00 89.12 84 MET A O 1
ATOM 705 N N . GLY A 1 85 ? -3.575 4.584 3.141 1.00 90.50 85 GLY A N 1
ATOM 706 C CA . GLY A 1 85 ? -4.176 5.258 4.288 1.00 90.50 85 GLY A CA 1
ATOM 707 C C . GLY A 1 85 ? -5.607 4.798 4.565 1.00 90.50 85 GLY A C 1
ATOM 708 O O . GLY A 1 85 ? -5.969 4.602 5.725 1.00 90.50 85 GLY A O 1
ATOM 709 N N . GLN A 1 86 ? -6.398 4.549 3.520 1.00 92.38 86 GLN A N 1
ATOM 710 C CA . GLN A 1 86 ? -7.737 3.987 3.662 1.00 92.38 86 GLN A CA 1
ATOM 711 C C . GLN A 1 86 ? -7.696 2.558 4.214 1.00 92.38 86 GLN A C 1
ATOM 713 O O . GLN A 1 86 ? -8.434 2.261 5.154 1.00 92.38 86 GLN A O 1
ATOM 718 N N . LEU A 1 87 ? -6.807 1.694 3.713 1.00 92.38 87 LEU A N 1
ATOM 719 C CA . L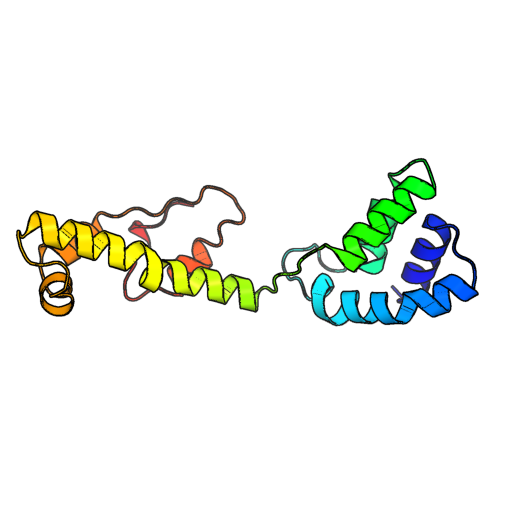EU A 1 87 ? -6.606 0.351 4.268 1.00 92.38 87 LEU A CA 1
ATOM 720 C C . LEU A 1 87 ? -6.272 0.416 5.760 1.00 92.38 87 LEU A C 1
ATOM 722 O O . LEU A 1 87 ? -6.928 -0.244 6.561 1.00 92.38 87 LEU A O 1
ATOM 726 N N . VAL A 1 88 ? -5.322 1.273 6.142 1.00 92.62 88 VAL A N 1
ATOM 727 C CA . VAL A 1 88 ? -4.921 1.478 7.541 1.00 92.62 88 VAL A CA 1
ATOM 728 C C . VAL A 1 88 ? -6.085 1.994 8.398 1.00 92.62 88 VAL A C 1
ATOM 730 O O . VAL A 1 88 ? -6.233 1.568 9.544 1.00 92.62 88 VAL A O 1
ATOM 733 N N . SER A 1 89 ? -6.940 2.866 7.853 1.00 91.94 89 SER A N 1
ATOM 734 C CA . SER A 1 89 ? -8.110 3.398 8.569 1.00 91.94 89 SER A CA 1
ATOM 735 C C . SER A 1 89 ? -9.135 2.322 8.937 1.00 91.94 89 SER A C 1
ATOM 737 O O . SER A 1 89 ? -9.761 2.412 9.989 1.00 91.94 89 SER A O 1
ATOM 739 N N . MET A 1 90 ? -9.264 1.282 8.110 1.00 94.50 90 MET A N 1
ATOM 740 C CA . MET A 1 90 ? -10.240 0.203 8.288 1.00 94.50 90 MET A CA 1
ATOM 741 C C . MET A 1 90 ? -9.780 -0.861 9.292 1.00 94.50 90 MET A C 1
ATOM 743 O O . MET A 1 90 ? -10.604 -1.556 9.881 1.00 94.50 90 MET A O 1
ATOM 747 N N . VAL A 1 91 ? -8.470 -0.972 9.549 1.00 93.62 91 VAL A N 1
ATOM 748 C CA . VAL A 1 91 ? -7.899 -2.023 10.413 1.00 93.62 91 VAL A CA 1
ATOM 749 C C . VAL A 1 91 ? -8.559 -2.057 11.795 1.00 93.62 91 VAL A C 1
ATOM 751 O O . VAL A 1 91 ? -8.904 -3.128 12.297 1.00 93.62 91 VAL A O 1
ATOM 754 N N . TYR A 1 92 ? -8.762 -0.895 12.419 1.00 94.25 92 TYR A N 1
ATOM 755 C CA . TYR A 1 92 ? -9.391 -0.847 13.734 1.00 94.25 92 TYR A CA 1
ATOM 756 C C . TYR A 1 92 ? -10.893 -1.171 13.712 1.00 94.25 92 TYR A C 1
ATOM 758 O O . TYR A 1 92 ? -11.279 -2.137 14.376 1.00 94.25 92 TYR A O 1
ATOM 766 N N . PRO A 1 93 ? -11.750 -0.420 12.991 1.00 94.25 93 PRO A N 1
ATOM 767 C CA . PRO A 1 93 ? -13.195 -0.632 13.033 1.00 94.25 93 PRO A CA 1
ATOM 768 C C . PRO A 1 93 ? -13.632 -1.993 12.480 1.00 94.25 93 PRO A C 1
ATOM 770 O O . PRO A 1 93 ? -14.577 -2.566 13.024 1.00 94.25 93 PRO A O 1
ATOM 773 N N . ASP A 1 94 ? -12.937 -2.528 11.471 1.00 95.44 94 ASP A N 1
ATOM 774 C CA . ASP A 1 94 ? -13.404 -3.711 10.737 1.00 95.44 94 ASP A CA 1
ATOM 775 C C . ASP A 1 94 ? -12.782 -5.019 11.236 1.00 95.44 94 ASP A C 1
ATOM 777 O O . ASP A 1 94 ? -13.376 -6.084 11.068 1.00 95.44 94 ASP A O 1
ATOM 781 N N . TYR A 1 95 ? -11.609 -4.962 11.878 1.00 95.19 95 TYR A N 1
ATOM 782 C CA . TYR A 1 95 ? -10.895 -6.163 12.325 1.00 95.19 95 TYR A CA 1
ATOM 783 C C . TYR A 1 95 ? -10.633 -6.167 13.830 1.00 95.19 95 TYR A C 1
ATOM 785 O O . TYR A 1 95 ? -11.055 -7.091 14.523 1.00 95.19 95 TYR A O 1
ATOM 793 N N . ILE A 1 96 ? -9.984 -5.134 14.372 1.00 95.25 96 ILE A N 1
ATOM 794 C CA . ILE A 1 96 ? -9.591 -5.123 15.792 1.00 95.25 96 ILE A CA 1
ATOM 795 C C . ILE A 1 96 ? -10.812 -4.989 16.703 1.00 95.25 96 ILE A C 1
ATOM 797 O O . ILE A 1 96 ? -10.998 -5.790 17.619 1.00 95.25 96 ILE A O 1
ATOM 801 N N . ARG A 1 97 ? -11.670 -3.993 16.466 1.00 95.56 97 ARG A N 1
ATOM 802 C CA . ARG A 1 97 ? -12.837 -3.727 17.312 1.00 95.56 97 ARG A CA 1
ATOM 803 C C . ARG A 1 97 ? -13.801 -4.922 17.361 1.00 95.56 97 ARG A C 1
ATOM 805 O O . ARG A 1 97 ? -14.213 -5.268 18.469 1.00 95.56 97 ARG A O 1
ATOM 812 N N . PRO A 1 98 ? -14.126 -5.610 16.249 1.00 96.19 98 PRO A N 1
ATOM 813 C CA . PRO A 1 98 ? -14.931 -6.829 16.290 1.00 96.19 98 PRO A CA 1
ATOM 814 C C . PRO A 1 98 ? -14.298 -7.956 17.109 1.00 96.19 98 PRO A C 1
ATOM 816 O O . PRO A 1 98 ? -15.013 -8.636 17.844 1.00 96.19 98 PRO A O 1
ATOM 819 N N . LEU A 1 99 ? -12.972 -8.133 17.046 1.00 96.62 99 LEU A N 1
ATOM 820 C CA . LEU A 1 99 ? -12.270 -9.118 17.876 1.00 96.62 99 LEU A CA 1
ATOM 821 C C . LEU A 1 99 ? -12.394 -8.787 19.368 1.00 96.62 99 LEU A C 1
ATOM 823 O O . LEU A 1 99 ? -12.730 -9.668 20.159 1.00 96.62 99 LEU A O 1
ATOM 827 N N . LEU A 1 100 ? -12.194 -7.520 19.742 1.00 96.56 100 LEU A N 1
ATOM 828 C CA . LEU A 1 100 ? -12.348 -7.066 21.126 1.00 96.56 100 LEU A CA 1
ATOM 829 C C . LEU A 1 100 ? -13.790 -7.233 21.623 1.00 96.56 100 LEU A C 1
ATOM 831 O O . LEU A 1 100 ? -14.002 -7.721 22.727 1.00 96.56 100 LEU A O 1
ATOM 835 N N . LEU A 1 101 ? -14.789 -6.886 20.806 1.00 97.25 101 LEU A N 1
ATOM 836 C CA . LEU A 1 101 ? -16.203 -7.073 21.150 1.00 97.25 101 LEU A CA 1
ATOM 837 C C . LEU A 1 101 ? -16.543 -8.550 21.360 1.00 97.25 101 LEU A C 1
ATOM 839 O O . LEU A 1 101 ? -17.201 -8.900 22.338 1.00 97.25 101 LEU A O 1
ATOM 843 N N . LYS A 1 102 ? -16.075 -9.420 20.463 1.00 97.19 102 LYS A N 1
ATOM 844 C CA . LYS A 1 102 ? -16.284 -10.864 20.565 1.00 97.19 102 LYS A CA 1
ATOM 845 C C . LYS A 1 102 ? -15.664 -11.437 21.837 1.00 97.19 102 LYS A C 1
ATOM 847 O O . LYS A 1 102 ? -16.279 -12.266 22.508 1.00 97.19 102 LYS A O 1
ATOM 852 N N . GLU A 1 103 ? -14.458 -10.993 22.177 1.00 96.94 103 GLU A N 1
ATOM 853 C CA . GLU A 1 103 ? -13.785 -11.417 23.400 1.00 96.94 103 GLU A CA 1
ATOM 854 C C . GLU A 1 103 ? -14.531 -10.934 24.645 1.00 96.94 103 GLU A C 1
ATOM 856 O O . GLU A 1 103 ? -14.840 -11.733 25.529 1.00 96.94 103 GLU A O 1
ATOM 861 N N . THR A 1 104 ? -14.921 -9.659 24.685 1.00 97.75 104 THR A N 1
ATOM 862 C CA . THR A 1 104 ? -15.700 -9.117 25.800 1.00 97.75 104 THR A CA 1
ATOM 863 C C . THR A 1 104 ? -17.028 -9.842 25.969 1.00 97.75 104 THR A C 1
ATOM 865 O O . THR A 1 104 ? -17.383 -10.179 27.095 1.00 97.75 104 THR A O 1
ATOM 868 N N . ALA A 1 105 ? -17.748 -10.133 24.880 1.00 97.62 105 ALA A N 1
ATOM 869 C CA . ALA A 1 105 ? -19.008 -10.874 24.927 1.00 97.62 105 ALA A CA 1
ATOM 870 C C . ALA A 1 105 ? -18.852 -12.220 25.648 1.00 97.62 105 ALA A C 1
ATOM 872 O O . ALA A 1 105 ? -19.706 -12.590 26.458 1.00 97.62 105 ALA A O 1
ATOM 873 N N . ARG A 1 106 ? -17.728 -12.910 25.404 1.00 96.56 106 ARG A N 1
ATOM 874 C CA . ARG A 1 106 ? -17.368 -14.157 26.087 1.00 96.56 106 ARG A CA 1
ATOM 875 C C . ARG A 1 106 ? -17.081 -13.934 27.570 1.00 96.56 106 ARG A C 1
ATOM 877 O O . ARG A 1 106 ? -17.560 -14.716 28.384 1.00 96.56 106 ARG A O 1
ATOM 884 N N . ILE A 1 107 ? -16.348 -12.874 27.917 1.00 95.25 107 ILE A N 1
ATOM 885 C CA . ILE A 1 107 ? -16.009 -12.524 29.307 1.00 95.25 107 ILE A CA 1
ATOM 886 C C . ILE A 1 107 ? -17.273 -12.240 30.132 1.00 95.25 107 ILE A C 1
ATOM 888 O O . ILE A 1 107 ? -17.407 -12.757 31.237 1.00 95.25 107 ILE A O 1
ATOM 892 N N . ILE A 1 108 ? -18.217 -11.460 29.594 1.00 95.81 108 ILE A N 1
ATOM 893 C CA . ILE A 1 108 ? -19.450 -11.076 30.309 1.00 95.81 108 ILE A CA 1
ATOM 894 C C . ILE A 1 108 ? -20.603 -12.076 30.136 1.00 95.81 108 ILE A C 1
ATOM 896 O O . ILE A 1 108 ? -21.676 -11.885 30.708 1.00 95.81 108 ILE A O 1
ATOM 900 N N . GLY A 1 109 ? -20.413 -13.127 29.331 1.00 95.31 109 GLY A N 1
ATOM 901 C CA . GLY A 1 109 ? -21.416 -14.165 29.087 1.00 95.31 109 GLY A CA 1
ATOM 902 C C . GLY A 1 109 ? -22.671 -13.666 28.363 1.00 95.31 109 GLY A C 1
ATOM 903 O O . GLY A 1 109 ? -23.773 -14.120 28.669 1.00 95.31 109 GLY A O 1
ATOM 904 N N . CYS A 1 110 ? -22.536 -12.723 27.424 1.00 93.62 110 CYS A N 1
ATOM 905 C CA . CYS A 1 110 ? -23.668 -12.184 26.663 1.00 93.62 110 CYS A CA 1
ATOM 906 C C . CYS A 1 110 ? -23.605 -12.558 25.168 1.00 93.62 110 CYS A C 1
ATOM 908 O O . CYS A 1 110 ? -22.524 -12.826 24.645 1.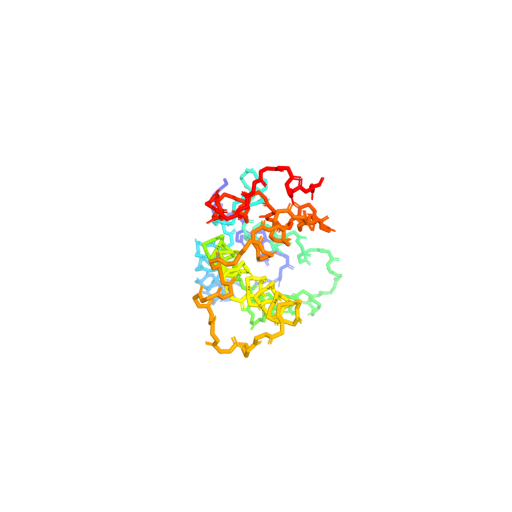00 93.62 110 CYS A O 1
ATOM 910 N N . PRO A 1 111 ? -24.746 -12.568 24.454 1.00 95.75 111 PRO A N 1
ATOM 911 C CA . PRO A 1 111 ? -24.753 -12.816 23.014 1.00 95.75 111 PRO A CA 1
ATOM 912 C C . PRO A 1 111 ? -23.945 -11.781 22.208 1.00 95.75 111 PRO A C 1
ATOM 914 O O . PRO A 1 111 ? -24.145 -10.579 22.372 1.00 95.75 111 PRO A O 1
ATOM 917 N N . GLU A 1 112 ? -23.114 -12.246 21.264 1.00 94.50 112 GLU A N 1
ATOM 918 C CA . GLU A 1 112 ? -22.213 -11.405 20.441 1.00 94.50 112 GLU A CA 1
ATOM 919 C C . GLU A 1 112 ? -22.938 -1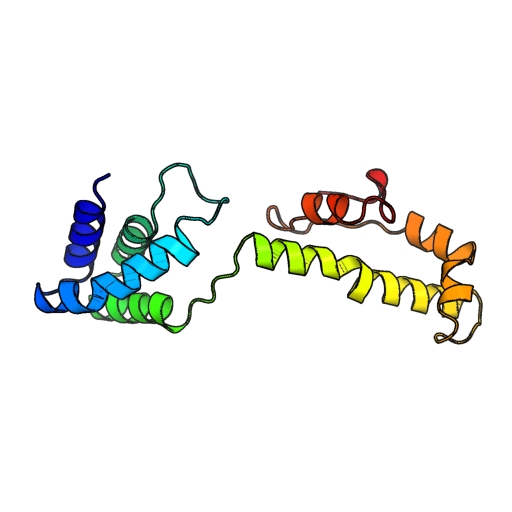0.314 19.626 1.00 94.50 112 GLU A C 1
ATOM 921 O O . GLU A 1 112 ? -22.359 -9.275 19.318 1.00 94.50 112 GLU A O 1
ATOM 926 N N . HIS A 1 113 ? -24.220 -10.509 19.298 1.00 94.88 113 HIS A N 1
ATOM 927 C CA . HIS A 1 113 ? -25.006 -9.535 18.535 1.00 94.88 113 HIS A CA 1
ATOM 928 C C . HIS A 1 113 ? -25.415 -8.296 19.352 1.00 94.88 113 HIS A C 1
ATOM 930 O O . HIS A 1 113 ? -25.869 -7.308 18.774 1.00 94.88 113 HIS A O 1
ATOM 936 N N . LEU A 1 114 ? -25.261 -8.309 20.682 1.00 95.88 114 LEU A N 1
ATOM 937 C CA . LEU A 1 114 ? -25.581 -7.172 21.554 1.00 95.88 114 LEU A CA 1
ATOM 938 C C . LEU A 1 114 ? -24.443 -6.137 21.574 1.00 95.88 114 LEU A C 1
ATOM 940 O O . LEU A 1 114 ? -23.955 -5.748 22.634 1.00 95.88 114 LEU A O 1
ATOM 944 N N . ILE A 1 115 ? -24.031 -5.681 20.388 1.00 95.12 115 ILE A N 1
ATOM 945 C CA . ILE A 1 115 ? -22.825 -4.869 20.161 1.00 95.12 115 ILE A CA 1
ATOM 946 C C . ILE A 1 115 ? -22.790 -3.623 21.052 1.00 95.12 115 ILE A C 1
ATOM 948 O O . ILE A 1 115 ? -21.774 -3.366 21.690 1.00 95.12 115 ILE A O 1
ATOM 952 N N . THR A 1 116 ? -23.890 -2.869 21.133 1.00 95.94 116 THR A N 1
ATOM 953 C CA . THR A 1 116 ? -23.967 -1.646 21.951 1.00 95.94 116 THR A CA 1
ATOM 954 C C . THR A 1 116 ? -23.741 -1.945 23.429 1.00 95.94 116 THR A C 1
ATOM 956 O O . THR A 1 116 ? -22.899 -1.319 24.063 1.00 95.94 116 THR A O 1
ATOM 959 N N . LYS A 1 117 ? -24.413 -2.977 23.955 1.00 95.25 117 LYS A N 1
ATOM 960 C CA . LYS A 1 117 ? -24.279 -3.394 25.356 1.00 95.25 117 LYS A CA 1
ATOM 961 C C . LYS A 1 117 ? -22.850 -3.829 25.684 1.00 95.25 117 LYS A C 1
ATOM 963 O O . LYS A 1 117 ? -22.358 -3.534 26.767 1.00 95.25 117 LYS A O 1
ATOM 968 N N . ILE A 1 118 ? -22.199 -4.539 24.763 1.00 97.12 118 ILE A N 1
ATOM 969 C CA . ILE A 1 118 ? -20.810 -4.978 24.928 1.00 97.12 118 ILE A CA 1
ATOM 970 C C . ILE A 1 118 ? -19.865 -3.770 24.886 1.00 97.12 118 ILE A C 1
ATOM 972 O O . ILE A 1 118 ? -18.994 -3.653 25.737 1.00 97.12 118 ILE A O 1
ATOM 976 N N . ALA A 1 119 ? -20.038 -2.858 23.927 1.00 94.69 119 ALA A N 1
ATOM 977 C CA . ALA A 1 119 ? -19.172 -1.688 23.760 1.00 94.69 119 ALA A CA 1
ATOM 978 C C . ALA A 1 119 ? -19.242 -0.706 24.947 1.00 94.69 119 ALA A C 1
ATOM 980 O O . ALA A 1 119 ? -18.245 -0.069 25.293 1.00 94.69 119 ALA A O 1
ATOM 981 N N . GLU A 1 120 ? -20.413 -0.596 25.576 1.00 95.75 120 GLU A N 1
ATOM 982 C CA . GLU A 1 120 ? -20.648 0.226 26.771 1.00 95.75 120 GLU A CA 1
ATOM 983 C C . GLU A 1 120 ? -20.199 -0.458 28.073 1.00 95.75 120 GLU A C 1
ATOM 985 O O . GLU A 1 120 ? -20.203 0.166 29.134 1.00 95.75 120 GLU A O 1
ATOM 990 N N . SER A 1 121 ? -19.798 -1.732 28.015 1.00 97.00 121 SER A N 1
ATOM 991 C CA . SER A 1 121 ? -19.383 -2.487 29.194 1.00 97.00 121 SER A CA 1
ATOM 992 C C . SER A 1 121 ? -18.006 -2.041 29.698 1.00 97.00 121 SER A C 1
ATOM 994 O O . SER A 1 121 ? -17.106 -1.678 28.930 1.00 97.00 121 SER A O 1
ATOM 996 N N . GLN A 1 122 ? -17.811 -2.105 31.017 1.00 97.00 122 GLN A N 1
ATOM 997 C CA . GLN A 1 122 ? -16.526 -1.778 31.636 1.00 97.00 122 GLN A CA 1
ATOM 998 C C . GLN A 1 122 ? -15.422 -2.735 31.162 1.00 97.00 122 GLN A C 1
ATOM 1000 O O . GLN A 1 122 ? -14.281 -2.322 30.968 1.00 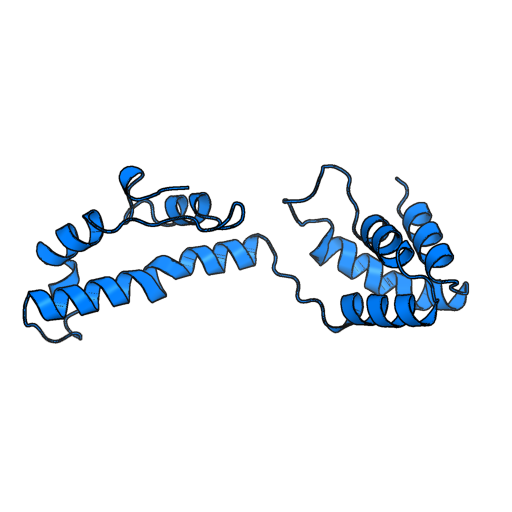97.00 122 GLN A O 1
ATOM 1005 N N . GLU A 1 123 ? -15.762 -4.003 30.944 1.00 97.12 123 GLU A N 1
ATOM 1006 C CA . GLU A 1 123 ? -14.862 -5.055 30.479 1.00 97.12 123 GLU A CA 1
ATOM 1007 C C . GLU A 1 123 ? -14.321 -4.749 29.081 1.00 97.12 123 GLU A C 1
ATOM 1009 O O . GLU A 1 123 ? -13.119 -4.887 28.864 1.00 97.12 123 GLU A O 1
ATOM 1014 N N . PHE A 1 124 ? -15.155 -4.240 28.164 1.00 97.06 124 PHE A N 1
ATOM 1015 C CA . PHE A 1 124 ? -14.676 -3.778 26.859 1.00 97.06 124 PHE A CA 1
ATOM 1016 C C . PHE A 1 124 ? -13.689 -2.621 27.003 1.00 97.06 124 PHE A C 1
ATOM 1018 O O . PHE A 1 124 ? -12.616 -2.645 26.402 1.00 97.06 124 PHE A O 1
ATOM 1025 N N . GLN A 1 125 ? -14.004 -1.631 27.842 1.00 95.00 125 GLN A N 1
ATOM 1026 C CA . GLN A 1 125 ? -13.122 -0.484 28.070 1.00 95.00 125 GLN A CA 1
ATOM 1027 C C . GLN A 1 125 ? -11.788 -0.884 28.719 1.00 95.00 125 GLN A C 1
ATOM 1029 O O . GLN A 1 125 ? -10.764 -0.242 28.476 1.00 95.00 125 GLN A O 1
ATOM 1034 N N . VAL A 1 126 ? -11.778 -1.916 29.566 1.00 95.56 126 VAL A N 1
ATOM 1035 C CA . VAL A 1 126 ? -10.556 -2.476 30.161 1.00 95.56 126 VAL A CA 1
ATOM 1036 C C . VAL A 1 126 ? -9.755 -3.242 29.113 1.00 95.56 126 VAL A C 1
ATOM 1038 O O . VAL A 1 126 ? -8.585 -2.925 28.912 1.00 95.56 126 VAL A O 1
ATOM 1041 N N . LEU A 1 127 ? -10.383 -4.175 28.394 1.00 95.62 127 LEU A N 1
ATOM 1042 C CA . LEU A 1 127 ? -9.722 -4.986 27.372 1.00 95.62 127 LEU A CA 1
ATOM 1043 C C . LEU A 1 127 ? -9.127 -4.115 26.257 1.00 95.62 127 LEU A C 1
ATOM 1045 O O . LEU A 1 127 ? -7.973 -4.298 25.866 1.00 95.62 127 LEU A O 1
ATOM 1049 N N . ARG A 1 128 ? -9.882 -3.107 25.798 1.00 95.00 128 ARG A N 1
ATOM 1050 C CA . ARG A 1 128 ? -9.407 -2.122 24.821 1.00 95.00 128 ARG A CA 1
ATOM 1051 C C . ARG A 1 128 ? -8.154 -1.423 25.326 1.00 95.00 128 ARG A C 1
ATOM 1053 O O . ARG A 1 128 ? -7.197 -1.350 24.573 1.00 95.00 128 ARG A O 1
ATOM 1060 N N . ARG A 1 129 ? -8.128 -0.950 26.579 1.00 93.12 129 ARG A N 1
ATOM 1061 C CA . ARG A 1 129 ? -6.970 -0.249 27.175 1.00 93.12 129 ARG A CA 1
ATOM 1062 C C . ARG A 1 129 ? -5.764 -1.153 27.437 1.00 93.12 129 ARG A C 1
ATOM 1064 O O . ARG A 1 129 ? -4.643 -0.666 27.438 1.00 93.12 129 ARG A O 1
ATOM 1071 N N . GLN A 1 130 ? -5.985 -2.447 27.647 1.00 93.88 130 GLN A N 1
ATOM 1072 C CA . GLN A 1 130 ? -4.927 -3.444 27.849 1.00 93.88 130 GLN A CA 1
ATOM 1073 C C . GLN A 1 130 ? -4.350 -3.993 26.536 1.00 93.88 130 GLN A C 1
ATOM 1075 O O . GLN A 1 130 ? -3.414 -4.790 26.562 1.00 93.88 130 GLN A O 1
ATOM 1080 N N . SER A 1 131 ? -4.894 -3.582 25.389 1.00 93.88 131 SER A N 1
ATOM 1081 C CA . SER A 1 131 ? -4.397 -3.997 24.080 1.00 93.88 131 SER A CA 1
ATOM 1082 C C . SER A 1 131 ? -3.172 -3.175 23.678 1.00 93.88 131 SER A C 1
ATOM 1084 O O . SER A 1 131 ? -3.212 -1.945 23.729 1.00 93.88 131 SER A O 1
ATOM 1086 N N . LEU A 1 132 ? -2.109 -3.859 23.251 1.00 94.44 132 LEU A N 1
ATOM 1087 C CA . LEU A 1 132 ? -0.874 -3.264 22.740 1.00 94.44 132 LEU A CA 1
ATOM 1088 C C . LEU A 1 132 ? -0.739 -3.572 21.243 1.00 94.44 132 LEU A C 1
ATOM 1090 O O . LEU A 1 132 ? -0.834 -4.731 20.837 1.00 94.44 132 LEU A O 1
ATOM 1094 N N . PHE A 1 133 ? -0.498 -2.544 20.433 1.00 92.81 133 PHE A N 1
ATOM 1095 C CA . PHE A 1 133 ? -0.292 -2.652 18.991 1.00 92.81 133 PHE A CA 1
ATOM 1096 C C . PHE A 1 133 ? 1.193 -2.496 18.674 1.00 92.81 133 PHE A C 1
ATOM 1098 O O . PHE A 1 133 ? 1.792 -1.452 18.941 1.00 92.81 133 PHE A O 1
ATOM 1105 N N . LEU A 1 134 ? 1.773 -3.556 18.112 1.00 91.75 134 LEU A N 1
ATOM 1106 C CA . LEU A 1 134 ? 3.194 -3.650 17.792 1.00 91.75 134 LEU A CA 1
ATOM 1107 C C . LEU A 1 134 ? 3.411 -3.479 16.287 1.00 91.75 134 LEU A C 1
ATOM 1109 O O . LEU A 1 134 ? 2.787 -4.171 15.479 1.00 91.75 134 LEU A O 1
ATOM 1113 N N . SER A 1 135 ? 4.332 -2.596 15.918 1.00 88.75 135 SER A N 1
ATOM 1114 C CA . SER A 1 135 ? 4.899 -2.540 14.574 1.00 88.75 135 SER A CA 1
ATOM 1115 C C . SER A 1 135 ? 5.830 -3.733 14.344 1.00 88.75 135 SER A C 1
ATOM 1117 O O . SER A 1 135 ? 6.694 -4.016 15.168 1.00 88.75 135 SER A O 1
ATOM 1119 N N . LEU A 1 136 ? 5.671 -4.436 13.219 1.00 88.00 136 LEU A N 1
ATOM 1120 C CA . LEU A 1 136 ? 6.579 -5.523 12.816 1.00 88.00 136 LEU A CA 1
ATOM 1121 C C . LEU A 1 136 ? 7.563 -5.099 11.714 1.00 88.00 136 LEU A C 1
ATOM 1123 O O . LEU A 1 136 ? 8.395 -5.902 11.294 1.00 88.00 136 LEU A O 1
ATOM 1127 N N . SER A 1 137 ? 7.448 -3.869 11.211 1.00 86.00 137 SER A N 1
ATOM 1128 C CA . SER A 1 137 ? 8.300 -3.332 10.150 1.00 86.00 137 SER A CA 1
ATOM 1129 C C . SER A 1 137 ? 8.311 -1.804 10.153 1.00 86.00 137 SER A C 1
ATOM 1131 O O . SER A 1 137 ? 7.334 -1.167 10.544 1.00 86.00 137 SER A O 1
ATOM 1133 N N . ASP A 1 138 ? 9.377 -1.205 9.623 1.00 72.06 138 ASP A N 1
ATOM 1134 C CA . ASP A 1 138 ? 9.505 0.258 9.504 1.00 72.06 138 ASP A CA 1
ATOM 1135 C C . ASP A 1 138 ? 8.417 0.882 8.607 1.00 72.06 138 ASP A C 1
ATOM 1137 O O . ASP A 1 138 ? 8.098 2.065 8.711 1.00 72.06 138 ASP A O 1
ATOM 1141 N N . SER A 1 139 ? 7.800 0.075 7.740 1.00 75.56 139 SER A N 1
ATOM 1142 C CA . SER A 1 139 ? 6.709 0.471 6.841 1.00 75.56 139 SER A CA 1
ATOM 1143 C C . SER A 1 139 ? 5.323 0.056 7.354 1.00 75.56 139 SER A C 1
ATOM 1145 O O . SER A 1 139 ? 4.383 -0.020 6.573 1.00 75.56 139 SER A O 1
ATOM 1147 N N . SER A 1 140 ? 5.155 -0.232 8.648 1.00 81.44 140 SER A N 1
ATOM 1148 C CA . SER A 1 140 ? 3.881 -0.711 9.219 1.00 81.44 140 SER A CA 1
ATOM 1149 C C . SER A 1 140 ? 2.762 0.337 9.276 1.00 81.44 140 SER A C 1
ATOM 1151 O O . SER A 1 140 ? 1.628 0.009 9.622 1.00 81.44 140 SER A O 1
ATOM 1153 N N . HIS A 1 141 ? 3.063 1.605 8.974 1.00 88.56 141 HIS A N 1
ATOM 1154 C CA . HIS A 1 141 ? 2.126 2.728 9.076 1.00 88.56 141 HIS A CA 1
ATOM 1155 C C . HIS A 1 141 ? 1.501 2.899 10.479 1.00 88.56 141 HIS A C 1
ATOM 1157 O O . HIS A 1 141 ? 0.438 3.514 10.611 1.00 88.56 141 HIS A O 1
ATOM 1163 N N . ILE A 1 142 ? 2.167 2.426 11.543 1.00 90.19 142 ILE A N 1
ATOM 1164 C CA . ILE A 1 142 ? 1.636 2.441 12.918 1.00 90.19 142 ILE A CA 1
ATOM 1165 C C . ILE A 1 142 ? 1.290 3.856 13.418 1.00 90.19 142 ILE A C 1
ATOM 1167 O O . ILE A 1 142 ? 0.291 4.070 14.108 1.00 90.19 142 ILE A O 1
ATOM 1171 N N . ASP A 1 143 ? 2.045 4.867 12.984 1.00 88.94 143 ASP A N 1
ATOM 1172 C CA . ASP A 1 143 ? 1.748 6.269 13.280 1.00 88.94 143 ASP A CA 1
ATOM 1173 C C . ASP A 1 143 ? 0.490 6.785 12.582 1.00 88.94 143 ASP A C 1
ATOM 1175 O O . ASP A 1 143 ? -0.235 7.628 13.121 1.00 88.94 143 ASP A O 1
ATOM 1179 N N . LEU A 1 144 ? 0.229 6.329 11.357 1.00 90.25 144 LEU A N 1
ATOM 1180 C CA . LEU A 1 144 ? -1.000 6.665 10.649 1.00 90.25 144 LEU A CA 1
ATOM 1181 C C . LEU A 1 144 ? -2.191 5.964 11.309 1.00 90.25 144 LEU A C 1
ATOM 1183 O O . LEU A 1 144 ? -3.182 6.627 11.606 1.00 90.25 144 LEU A O 1
ATOM 1187 N N . PHE A 1 145 ? -2.045 4.681 11.645 1.00 92.94 145 PHE A N 1
ATOM 1188 C CA . PHE A 1 145 ? -3.032 3.905 12.395 1.00 92.94 145 PHE A CA 1
ATOM 1189 C C . PHE A 1 145 ? -3.440 4.600 13.701 1.00 92.94 145 PHE A C 1
ATOM 1191 O O . PHE A 1 145 ? -4.626 4.840 13.929 1.00 92.94 145 PHE A O 1
ATOM 1198 N N . ARG A 1 146 ? -2.469 5.026 14.521 1.00 91.81 146 ARG A N 1
ATOM 1199 C CA . ARG A 1 146 ? -2.733 5.774 15.761 1.00 91.81 146 ARG A CA 1
ATOM 1200 C C . ARG A 1 146 ? -3.457 7.094 15.499 1.00 91.81 146 ARG A C 1
ATOM 1202 O O . ARG A 1 146 ? -4.362 7.467 16.239 1.00 91.81 146 ARG A O 1
ATOM 1209 N N . ARG A 1 147 ? -3.047 7.842 14.468 1.00 90.62 147 ARG A N 1
ATOM 1210 C CA . ARG A 1 147 ? -3.646 9.149 14.146 1.00 90.62 147 ARG A CA 1
ATOM 1211 C C . ARG A 1 147 ? -5.090 9.038 13.674 1.00 90.62 147 ARG A C 1
ATOM 1213 O O . ARG A 1 147 ? -5.877 9.913 14.017 1.00 90.62 147 ARG A O 1
ATOM 1220 N N . LEU A 1 148 ? -5.417 7.991 12.924 1.00 91.31 148 LEU A N 1
ATOM 1221 C CA . LEU A 1 148 ? -6.767 7.753 12.419 1.00 91.31 148 LEU A CA 1
ATOM 1222 C C . LEU A 1 148 ? -7.721 7.239 13.509 1.00 91.31 148 LEU A C 1
ATOM 1224 O O . LEU A 1 148 ? -8.925 7.393 13.365 1.00 91.31 148 LEU A O 1
ATOM 1228 N N . ASN A 1 149 ? -7.194 6.701 14.616 1.00 91.19 149 ASN A N 1
ATOM 1229 C CA . ASN A 1 149 ? -7.974 6.080 15.693 1.00 91.19 149 ASN A CA 1
ATOM 1230 C C . ASN A 1 149 ? -7.786 6.766 17.062 1.00 91.19 149 ASN A C 1
ATOM 1232 O O . ASN A 1 149 ? -7.834 6.110 18.100 1.00 91.19 149 ASN A O 1
ATOM 1236 N N . ARG A 1 150 ? -7.560 8.087 17.093 1.00 88.00 150 ARG A N 1
ATOM 1237 C CA . ARG A 1 150 ? -7.228 8.839 18.328 1.00 88.00 150 ARG A CA 1
ATOM 1238 C C . ARG A 1 150 ? -8.281 8.781 19.435 1.00 88.00 150 ARG A C 1
ATOM 1240 O O . ARG A 1 150 ? -7.933 8.970 20.594 1.00 88.00 150 ARG A O 1
ATOM 1247 N N . GLU A 1 151 ? -9.545 8.581 19.083 1.00 87.44 151 GLU A N 1
ATOM 1248 C CA . GLU A 1 151 ? -10.642 8.487 20.056 1.00 87.44 151 GLU A CA 1
ATOM 1249 C C . GLU A 1 151 ? -10.675 7.117 20.754 1.00 87.44 151 GLU A C 1
ATOM 1251 O O . GLU A 1 151 ? -11.174 6.986 21.870 1.00 87.44 151 GLU A O 1
ATOM 1256 N N . GLU A 1 152 ? -10.098 6.101 20.110 1.00 88.25 152 GLU A N 1
ATOM 1257 C CA . GLU A 1 152 ? -10.184 4.699 20.517 1.00 88.25 152 GLU A CA 1
ATOM 1258 C C . GLU A 1 152 ? -8.859 4.158 21.076 1.00 88.25 152 GLU A C 1
ATOM 1260 O O . GLU A 1 152 ? -8.869 3.273 21.934 1.00 88.25 152 GLU A O 1
ATOM 1265 N N . ILE A 1 153 ? -7.722 4.685 20.603 1.00 90.69 153 ILE A N 1
ATOM 1266 C CA . ILE A 1 153 ? -6.370 4.187 20.889 1.00 90.69 153 ILE A CA 1
ATOM 1267 C C . ILE A 1 153 ? -5.493 5.314 21.435 1.00 90.69 153 ILE A C 1
ATOM 1269 O O . ILE A 1 153 ? -5.331 6.364 20.804 1.00 90.69 153 ILE A O 1
ATOM 1273 N N . SER A 1 154 ? -4.869 5.077 22.591 1.00 89.00 154 SER A N 1
ATOM 1274 C CA . SER A 1 154 ? -3.919 6.018 23.191 1.00 89.00 154 SER A CA 1
ATOM 1275 C C . SER A 1 154 ? -2.484 5.814 22.680 1.00 89.00 154 SER A C 1
ATOM 1277 O O . SER A 1 154 ? -2.150 4.809 22.054 1.00 89.00 154 SER A O 1
ATOM 1279 N N . HIS A 1 155 ? -1.598 6.778 22.951 1.00 88.69 155 HIS A N 1
ATOM 1280 C CA . HIS A 1 155 ? -0.181 6.660 22.585 1.00 88.69 155 HIS A CA 1
ATOM 1281 C C . HIS A 1 155 ? 0.534 5.517 23.320 1.00 88.69 155 HIS A C 1
ATOM 1283 O O . HIS A 1 155 ? 1.400 4.878 22.737 1.00 88.69 155 HIS A O 1
ATOM 1289 N N . GLU A 1 156 ? 0.134 5.227 24.559 1.00 90.44 156 GLU A N 1
ATOM 1290 C CA . GLU A 1 156 ? 0.722 4.179 25.409 1.00 90.44 156 GLU A CA 1
ATOM 1291 C C . GLU A 1 156 ? 0.461 2.765 24.874 1.00 90.44 156 GLU A C 1
ATOM 1293 O O . GLU A 1 156 ? 1.141 1.814 25.246 1.00 90.44 156 GLU A O 1
ATOM 1298 N N . GLN A 1 157 ? -0.519 2.628 23.983 1.00 92.88 157 GLN A N 1
ATOM 1299 C CA . GLN A 1 157 ? -0.891 1.365 23.358 1.00 92.88 157 GLN A CA 1
ATOM 1300 C C . GLN A 1 157 ? -0.119 1.082 22.070 1.00 92.88 157 GLN A C 1
ATOM 1302 O O . GLN A 1 157 ? -0.389 0.077 21.418 1.00 92.88 157 GLN A O 1
ATOM 1307 N N . ILE A 1 158 ? 0.805 1.957 21.671 1.00 91.69 158 ILE A N 1
ATOM 1308 C CA . ILE A 1 158 ? 1.580 1.814 20.442 1.00 91.69 158 ILE A CA 1
ATOM 1309 C C . ILE A 1 158 ? 3.046 1.572 20.780 1.00 91.69 158 ILE A C 1
ATOM 1311 O O . ILE A 1 158 ? 3.660 2.358 21.499 1.00 91.69 158 ILE A O 1
ATOM 1315 N N . TYR A 1 159 ? 3.617 0.525 20.192 1.00 87.12 159 TYR A N 1
ATOM 1316 C CA . TYR A 1 159 ? 5.053 0.274 20.190 1.00 87.12 159 TYR A CA 1
ATOM 1317 C C . TYR A 1 159 ? 5.529 0.143 18.742 1.00 87.12 159 TYR A C 1
ATOM 1319 O O . TYR A 1 159 ? 4.987 -0.664 17.979 1.00 87.12 159 TYR A O 1
ATOM 1327 N N . ALA A 1 160 ? 6.495 0.980 18.369 1.00 77.25 160 ALA A N 1
ATOM 1328 C CA . ALA A 1 160 ? 7.051 1.070 17.025 1.00 77.25 160 ALA A CA 1
ATOM 1329 C C . ALA A 1 160 ? 8.482 0.537 17.000 1.00 77.25 160 ALA A C 1
ATOM 1331 O O . ALA A 1 160 ? 9.240 0.892 17.933 1.00 77.25 160 ALA A O 1
#

Radius of gyration: 23.91 Å; chains: 1; bounding box: 48×31×65 Å

Secondary structure (DSSP, 8-state):
--HHHHHHHHHHHTT--HHHHHHHHHHHHHHIIIIITT-TTSPTT--HHHHHHHHHTT-SSHHHHHHHHHHHHHT-----HHHHHHHHHHIIIIIIHHHHHHHHHHHHT--TT-HHHHHTSHHHHHHHHT--EE-SSTTS-HHHHHHHTTTT--GGGEE-

Foldseek 3Di:
DPVVVLLVLLCVLLVHDPVRSVVCVVLQVCCFPPFNVQAPPDDPPDTPSNVLSVVLNVDDDSVSSVVVVCCCSPPDDGDHPVNVLVVLLCCCVPPVLLVLLVVQCVVVVHDSVPSVVSCPDPSSVVSLQPAADEDPDPPSCQVSSCVSQVVRDDPVRYDD

pLDDT: mean 89.93, std 8.18, range [51.16, 97.75]

Sequence (160 aa):
MKDTLAEQLLAKVMNWSPEDIVRERPDLQIMAKYKYDSYQQFFPGMRFVESIAQWLNQFETIDERTIAYNFVKGRLVFCSDAEMGQLVSMVYPDYIRPLLLKETARIIGCPEHLITKIAESQEFQVLRRQSLFLSLSDSSHIDLFRRLNREEISHEQIYA